Protein AF-A0A7V4UIW5-F1 (afdb_monomer_lite)

Sequence (138 aa):
MKSLQEVFDEIITHKTEKKHIQEEYRDALNNANEYQEICDQIKELREKKKQIEIMVKNQLGSRYEKLEELKLRLAELSQAQSDIAISDLTSGKTVMVKDNFDNLYEPKFVVKFKKTELRSQEEKPTAKKPVESIPVEE

Structure (mmCIF, N/CA/C/O backbone):
data_AF-A0A7V4UIW5-F1
#
_entry.id   AF-A0A7V4UIW5-F1
#
loop_
_atom_site.group_PDB
_atom_site.id
_atom_site.type_symbol
_atom_site.label_atom_id
_atom_site.label_alt_id
_atom_site.label_comp_id
_atom_site.label_asym_id
_atom_site.label_entity_id
_atom_site.label_seq_id
_atom_site.pdbx_PDB_ins_code
_atom_site.Cartn_x
_atom_site.Cartn_y
_atom_site.Cartn_z
_atom_site.occupancy
_atom_site.B_iso_or_equiv
_atom_site.auth_seq_id
_atom_site.auth_comp_id
_atom_site.auth_asym_id
_atom_site.auth_atom_id
_atom_site.pdbx_PDB_model_num
ATOM 1 N N . MET A 1 1 ? 26.244 -29.930 0.101 1.00 60.00 1 MET A N 1
ATOM 2 C CA . MET A 1 1 ? 25.852 -28.630 0.687 1.00 60.00 1 MET A CA 1
ATOM 3 C C . MET A 1 1 ? 26.628 -27.573 -0.069 1.00 60.00 1 MET A C 1
ATOM 5 O O . MET A 1 1 ? 27.833 -27.752 -0.182 1.00 60.00 1 MET A O 1
ATOM 9 N N . LYS A 1 2 ? 25.962 -26.571 -0.655 1.00 68.69 2 LYS A N 1
ATOM 10 C CA . LYS A 1 2 ? 26.662 -25.486 -1.362 1.00 68.69 2 LYS A CA 1
ATOM 11 C C . LYS A 1 2 ? 27.426 -24.636 -0.350 1.00 68.69 2 LYS A C 1
ATOM 13 O O . LYS A 1 2 ? 26.917 -24.421 0.755 1.00 68.69 2 LYS A O 1
ATOM 18 N N . SER A 1 3 ? 28.632 -24.199 -0.692 1.00 83.88 3 SER A N 1
ATOM 19 C CA . SER A 1 3 ? 29.395 -23.304 0.180 1.00 83.88 3 SER A CA 1
ATOM 20 C C . SER A 1 3 ? 28.736 -21.917 0.240 1.00 83.88 3 SER A C 1
ATOM 22 O O . SER A 1 3 ? 27.999 -21.520 -0.662 1.00 83.88 3 SER A O 1
ATOM 24 N N . LEU A 1 4 ? 28.972 -21.162 1.318 1.00 76.50 4 LEU A N 1
ATOM 25 C CA . LEU A 1 4 ? 28.410 -19.811 1.466 1.00 76.50 4 LEU A CA 1
ATOM 26 C C . LEU A 1 4 ? 28.840 -18.883 0.316 1.00 76.50 4 LEU A C 1
ATOM 28 O O . LEU A 1 4 ? 28.055 -18.046 -0.124 1.00 76.50 4 LEU A O 1
ATOM 32 N N . GLN A 1 5 ? 30.064 -19.072 -0.184 1.00 77.81 5 GLN A N 1
ATOM 33 C CA . GLN A 1 5 ? 30.603 -18.337 -1.324 1.00 77.81 5 GLN A CA 1
ATOM 34 C C . GLN A 1 5 ? 29.870 -18.702 -2.624 1.00 77.81 5 GLN A C 1
ATOM 36 O O . GLN A 1 5 ? 29.436 -17.805 -3.333 1.00 77.81 5 GLN A O 1
ATOM 41 N N . GLU A 1 6 ? 29.623 -19.992 -2.882 1.00 83.44 6 GLU A N 1
ATOM 42 C CA . GLU A 1 6 ? 28.844 -20.442 -4.049 1.00 83.44 6 GLU A CA 1
ATOM 43 C C . GLU A 1 6 ? 27.419 -19.874 -4.050 1.00 83.44 6 GLU A C 1
ATOM 45 O O . GLU A 1 6 ? 26.930 -19.432 -5.084 1.00 83.44 6 GLU A O 1
ATOM 50 N N . VAL A 1 7 ? 26.754 -19.829 -2.890 1.00 83.56 7 VAL A N 1
ATOM 51 C CA . VAL A 1 7 ? 25.411 -19.232 -2.775 1.00 83.56 7 VAL A CA 1
ATOM 52 C C . VAL A 1 7 ? 25.453 -17.722 -3.023 1.00 83.56 7 VAL A C 1
ATOM 54 O O . VAL A 1 7 ? 24.545 -17.167 -3.638 1.00 83.56 7 VAL A O 1
ATOM 57 N N . PHE A 1 8 ? 26.495 -17.037 -2.551 1.00 83.56 8 PHE A N 1
ATOM 58 C CA . PHE A 1 8 ? 26.666 -15.607 -2.789 1.00 83.56 8 PHE A CA 1
ATOM 59 C C . PHE A 1 8 ? 26.919 -15.299 -4.270 1.00 83.56 8 PHE A C 1
ATOM 61 O O . PHE A 1 8 ? 26.289 -14.392 -4.819 1.00 83.56 8 PHE A O 1
ATOM 68 N N . ASP A 1 9 ? 27.769 -16.090 -4.921 1.00 88.62 9 ASP A N 1
ATOM 69 C CA . ASP A 1 9 ? 28.068 -15.957 -6.344 1.00 88.62 9 ASP A CA 1
ATOM 70 C C . ASP A 1 9 ? 26.814 -16.254 -7.191 1.00 88.62 9 ASP A C 1
ATOM 72 O O . ASP A 1 9 ? 26.489 -15.472 -8.084 1.00 88.62 9 ASP A O 1
ATOM 76 N N . GLU A 1 10 ? 26.020 -17.273 -6.833 1.00 87.56 10 GLU A N 1
ATOM 77 C CA . GLU A 1 10 ? 24.708 -17.561 -7.446 1.00 87.56 10 GLU A CA 1
ATOM 78 C C . GLU A 1 10 ? 23.694 -16.417 -7.268 1.00 87.56 10 GLU A C 1
ATOM 80 O O . GLU A 1 10 ? 22.914 -16.094 -8.166 1.00 87.56 10 GLU A O 1
ATOM 85 N N . ILE A 1 11 ? 23.690 -15.752 -6.110 1.00 84.25 11 ILE A N 1
ATOM 86 C CA . ILE A 1 11 ? 22.829 -14.583 -5.886 1.00 84.25 11 ILE A CA 1
ATOM 87 C C . ILE A 1 11 ? 23.250 -13.417 -6.785 1.00 84.25 11 ILE A C 1
ATOM 89 O O . ILE A 1 11 ? 22.390 -12.664 -7.254 1.00 84.25 11 ILE A O 1
ATOM 93 N N . ILE A 1 12 ? 24.552 -13.223 -7.003 1.00 89.56 12 ILE A N 1
ATOM 94 C CA . ILE A 1 12 ? 25.054 -12.157 -7.872 1.00 89.56 12 ILE A CA 1
ATOM 95 C C . ILE A 1 12 ? 24.691 -12.447 -9.325 1.00 89.56 12 ILE A C 1
ATOM 97 O O . ILE A 1 12 ? 24.123 -11.563 -9.970 1.00 89.56 12 ILE A O 1
ATOM 101 N N . THR A 1 13 ? 24.942 -13.664 -9.812 1.00 89.94 13 THR A N 1
ATOM 102 C CA . THR A 1 13 ? 24.642 -14.051 -11.199 1.00 89.94 13 THR A CA 1
ATOM 103 C C . THR A 1 13 ? 23.151 -13.921 -11.503 1.00 89.94 13 THR A C 1
ATOM 105 O O . THR A 1 13 ? 22.769 -13.254 -12.467 1.00 89.94 13 THR A O 1
ATOM 108 N N . HIS A 1 14 ? 22.280 -14.409 -10.621 1.00 91.62 14 HIS A N 1
ATOM 109 C CA . HIS A 1 14 ? 20.837 -14.259 -10.810 1.00 91.62 14 HIS A CA 1
ATOM 110 C C . HIS A 1 14 ? 20.359 -12.808 -10.696 1.00 91.62 14 HIS A C 1
ATOM 112 O O . HIS A 1 14 ? 19.405 -12.410 -11.368 1.00 91.62 14 HIS A O 1
ATOM 118 N N . LYS A 1 15 ? 21.011 -11.967 -9.882 1.00 89.81 15 LYS A N 1
ATOM 119 C CA . LYS A 1 15 ? 20.709 -10.526 -9.856 1.00 89.81 15 LYS A CA 1
ATOM 120 C C . LYS A 1 15 ? 21.102 -9.836 -11.157 1.00 89.81 15 LYS A C 1
ATOM 122 O O . LYS A 1 15 ? 20.377 -8.935 -11.579 1.00 89.81 15 LYS A O 1
ATOM 127 N N . THR A 1 16 ? 22.225 -10.211 -11.764 1.00 91.00 16 THR A N 1
ATOM 128 C CA . THR A 1 16 ? 22.660 -9.645 -13.047 1.00 91.00 16 THR A CA 1
ATOM 129 C C . THR A 1 16 ? 21.763 -10.100 -14.190 1.00 91.00 16 THR A C 1
ATOM 131 O O . THR A 1 16 ? 21.283 -9.255 -14.938 1.00 91.00 16 THR A O 1
ATOM 134 N N . GLU A 1 17 ? 21.429 -11.391 -14.253 1.00 91.75 17 GLU A N 1
ATOM 135 C CA . GLU A 1 17 ? 20.495 -11.942 -15.245 1.00 91.75 17 GLU A CA 1
ATOM 136 C C . GLU A 1 17 ? 19.118 -11.287 -15.133 1.00 91.75 17 GLU A C 1
ATOM 138 O O . GLU A 1 17 ? 18.551 -10.835 -16.125 1.00 91.75 17 GLU A O 1
ATOM 143 N N . LYS A 1 18 ? 18.605 -11.134 -13.905 1.00 91.56 18 LYS A N 1
ATOM 144 C CA . LYS A 1 18 ? 17.346 -10.427 -13.662 1.00 91.56 18 LYS A CA 1
ATOM 145 C C . LYS A 1 18 ? 17.371 -9.005 -14.219 1.00 91.56 18 LYS A C 1
ATOM 147 O O . LYS A 1 18 ? 16.372 -8.574 -14.786 1.00 91.56 18 LYS A O 1
ATOM 152 N N . LYS A 1 19 ? 18.461 -8.258 -14.015 1.00 93.12 19 LYS A N 1
ATOM 153 C CA . LYS A 1 19 ? 18.572 -6.887 -14.533 1.00 93.12 19 LYS A CA 1
ATOM 154 C C . LYS A 1 19 ? 18.572 -6.871 -16.058 1.00 93.12 19 LYS A C 1
ATOM 156 O O . LYS A 1 19 ? 17.817 -6.095 -16.625 1.00 93.12 19 LYS A O 1
ATOM 161 N N . HIS A 1 20 ? 19.330 -7.766 -16.686 1.00 92.00 20 HIS A N 1
ATOM 162 C CA . HIS A 1 20 ? 19.387 -7.879 -18.142 1.00 92.00 20 HIS A CA 1
ATOM 163 C C . HIS A 1 20 ? 18.003 -8.156 -18.743 1.00 92.00 20 HIS A C 1
ATOM 165 O O . HIS A 1 20 ? 17.537 -7.417 -19.600 1.00 92.00 20 HIS A O 1
ATOM 171 N N . ILE A 1 21 ? 17.284 -9.143 -18.200 1.00 92.31 21 ILE A N 1
ATOM 172 C CA . ILE A 1 21 ? 15.920 -9.476 -18.642 1.00 92.31 21 ILE A CA 1
ATOM 173 C C . ILE A 1 21 ? 14.964 -8.292 -18.424 1.00 92.31 21 ILE A C 1
ATOM 175 O O . ILE A 1 21 ? 14.069 -8.047 -19.229 1.00 92.31 21 ILE A O 1
ATOM 179 N N . GLN A 1 22 ? 15.127 -7.536 -17.333 1.00 91.44 22 GLN A N 1
ATOM 180 C CA . GLN A 1 22 ? 14.317 -6.341 -17.081 1.00 91.44 22 GLN A CA 1
ATOM 181 C C . GLN A 1 22 ? 14.595 -5.209 -18.076 1.00 91.44 22 GLN A C 1
ATOM 183 O O . GLN A 1 22 ? 13.665 -4.474 -18.414 1.00 91.44 22 GLN A O 1
ATOM 188 N N . GLU A 1 23 ? 15.843 -5.052 -18.514 1.00 92.56 23 GLU A N 1
ATOM 189 C CA . GLU A 1 23 ? 16.248 -4.076 -19.529 1.00 92.56 23 GLU A CA 1
ATOM 190 C C . GLU A 1 23 ? 15.691 -4.468 -20.900 1.00 92.56 23 GLU A C 1
ATOM 192 O O . GLU A 1 23 ? 14.952 -3.683 -21.488 1.00 92.56 23 GLU A O 1
ATOM 197 N N . GLU A 1 24 ? 15.890 -5.716 -21.331 1.00 90.69 24 GLU A N 1
ATOM 198 C CA . GLU A 1 24 ? 15.314 -6.250 -22.573 1.00 90.69 24 GLU A CA 1
ATOM 199 C C . GLU A 1 24 ? 13.787 -6.119 -22.609 1.00 90.69 24 GLU A C 1
ATOM 201 O O . GLU A 1 24 ? 13.210 -5.691 -23.607 1.00 90.69 24 GLU A O 1
ATOM 206 N N . TYR A 1 25 ? 13.117 -6.453 -21.503 1.00 88.12 25 TYR A N 1
ATOM 207 C CA . TYR A 1 25 ? 11.669 -6.310 -21.383 1.00 88.12 25 TYR A CA 1
ATOM 208 C C . TYR A 1 25 ? 11.229 -4.847 -21.499 1.00 88.12 25 TYR A C 1
ATOM 210 O O . TYR A 1 25 ? 10.239 -4.550 -22.167 1.00 88.12 25 TYR A O 1
ATOM 218 N N . ARG A 1 26 ? 11.958 -3.915 -20.871 1.00 86.81 26 ARG A N 1
ATOM 219 C CA . ARG A 1 26 ? 11.667 -2.481 -20.979 1.00 86.81 26 ARG A CA 1
ATOM 220 C C . ARG A 1 26 ? 11.850 -1.992 -22.414 1.00 86.81 26 ARG A C 1
ATOM 222 O O . ARG A 1 26 ? 11.002 -1.246 -22.896 1.00 86.81 26 ARG A O 1
ATOM 229 N N . ASP A 1 27 ? 12.906 -2.418 -23.090 1.00 86.62 27 ASP A N 1
ATOM 230 C CA . ASP A 1 27 ? 13.177 -2.025 -24.471 1.00 86.62 27 ASP A CA 1
ATOM 231 C C . ASP A 1 27 ? 12.137 -2.611 -25.433 1.00 86.62 27 ASP A C 1
ATOM 233 O O . ASP A 1 27 ? 11.634 -1.905 -26.306 1.00 86.62 27 ASP A O 1
ATOM 237 N N . ALA A 1 28 ? 11.722 -3.864 -25.228 1.00 87.19 28 ALA A N 1
ATOM 238 C CA . ALA A 1 28 ? 10.629 -4.482 -25.974 1.00 87.19 28 ALA A CA 1
ATOM 239 C C . ALA A 1 28 ? 9.296 -3.738 -25.779 1.00 87.19 28 ALA A C 1
ATOM 241 O O . ALA A 1 28 ? 8.574 -3.517 -26.749 1.00 87.19 28 ALA A O 1
ATOM 242 N N . LEU A 1 29 ? 8.989 -3.305 -24.551 1.00 84.19 29 LEU A N 1
ATOM 243 C CA . LEU A 1 29 ? 7.812 -2.479 -24.271 1.00 84.19 29 LEU A CA 1
ATOM 244 C C . LEU A 1 29 ? 7.892 -1.105 -24.946 1.00 84.19 29 LEU A C 1
ATOM 246 O O . LEU A 1 29 ? 6.894 -0.642 -25.483 1.00 84.19 29 LEU A O 1
ATOM 250 N N . ASN A 1 30 ? 9.061 -0.463 -24.960 1.00 81.88 30 ASN A N 1
ATOM 251 C CA . ASN A 1 30 ? 9.242 0.834 -25.619 1.00 81.88 30 ASN A CA 1
ATOM 252 C C . ASN A 1 30 ? 9.116 0.742 -27.150 1.00 81.88 30 ASN A C 1
ATOM 254 O O . ASN A 1 30 ? 8.662 1.691 -27.783 1.00 81.88 30 ASN A O 1
ATOM 258 N N . ASN A 1 31 ? 9.502 -0.394 -27.738 1.00 82.44 31 ASN A N 1
ATOM 259 C CA . ASN A 1 31 ? 9.381 -0.662 -29.173 1.00 82.44 31 ASN A CA 1
ATOM 260 C C . ASN A 1 31 ? 7.980 -1.146 -29.589 1.00 82.44 31 ASN A C 1
ATOM 262 O O . ASN A 1 31 ? 7.682 -1.229 -30.781 1.00 82.44 31 ASN A O 1
ATOM 266 N N . ALA A 1 32 ? 7.111 -1.486 -28.635 1.00 84.31 32 ALA A N 1
ATOM 267 C CA . ALA A 1 32 ? 5.721 -1.807 -28.916 1.00 84.31 32 ALA A CA 1
ATOM 268 C C . ALA A 1 32 ? 4.942 -0.504 -29.155 1.00 84.31 32 ALA A C 1
ATOM 270 O O . ALA A 1 32 ? 4.682 0.252 -28.220 1.00 84.31 32 ALA A O 1
ATOM 271 N N . ASN A 1 33 ? 4.552 -0.260 -30.410 1.00 69.75 33 ASN A N 1
ATOM 272 C CA . ASN A 1 33 ? 3.917 0.988 -30.860 1.00 69.75 33 ASN A CA 1
ATOM 273 C C . ASN A 1 33 ? 2.727 1.440 -29.985 1.00 69.75 33 ASN A C 1
ATOM 275 O O . ASN A 1 33 ? 2.552 2.629 -29.750 1.00 69.75 33 ASN A O 1
ATOM 279 N N . GLU A 1 34 ? 1.943 0.499 -29.454 1.00 81.06 34 GLU A N 1
ATOM 280 C CA . GLU A 1 34 ? 0.742 0.795 -28.659 1.00 81.06 34 GLU A CA 1
ATOM 281 C C . GLU A 1 34 ? 1.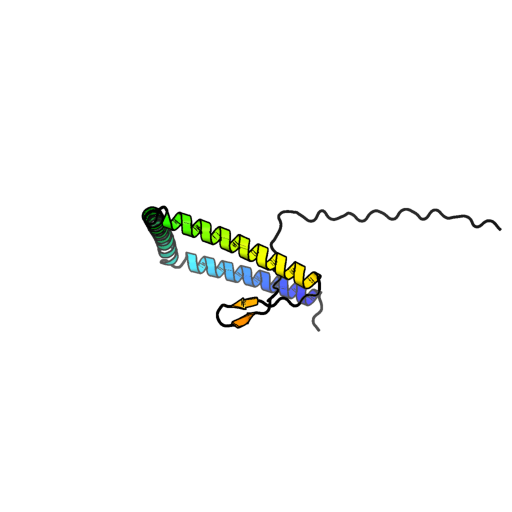029 1.025 -27.163 1.00 81.06 34 GLU A C 1
ATOM 283 O O . GLU A 1 34 ? 0.192 1.569 -26.444 1.00 81.06 34 GLU A O 1
ATOM 288 N N . TYR A 1 35 ? 2.198 0.626 -26.650 1.00 84.31 35 TYR A N 1
ATOM 289 C CA . TYR A 1 35 ? 2.470 0.669 -25.209 1.00 84.31 35 TYR A CA 1
ATOM 290 C C . TYR A 1 35 ? 2.537 2.101 -24.676 1.00 84.31 35 TYR A C 1
ATOM 292 O O . TYR A 1 35 ? 1.968 2.404 -23.622 1.00 84.31 35 TYR A O 1
ATOM 300 N N . GLN A 1 36 ? 3.206 2.991 -25.410 1.00 82.69 36 GLN A N 1
ATOM 301 C CA . GLN A 1 36 ? 3.323 4.394 -25.027 1.00 82.69 36 GLN A CA 1
ATOM 302 C C . GLN A 1 36 ? 1.960 5.099 -25.092 1.00 82.69 36 GLN A C 1
ATOM 304 O O . GLN A 1 36 ? 1.592 5.804 -24.153 1.00 82.69 36 GLN A O 1
ATOM 309 N N . GLU A 1 37 ? 1.172 4.828 -26.135 1.00 85.00 37 GLU A N 1
ATOM 310 C CA . GLU A 1 37 ? -0.182 5.369 -26.297 1.00 85.00 37 GLU A CA 1
ATOM 311 C C . GLU A 1 37 ? -1.112 4.915 -25.166 1.00 85.00 37 GLU A C 1
ATOM 313 O O . GLU A 1 37 ? -1.797 5.734 -24.553 1.00 85.00 37 GLU A O 1
ATOM 318 N N . ILE A 1 38 ? -1.086 3.627 -24.810 1.00 87.44 38 ILE A N 1
ATOM 319 C CA . ILE A 1 38 ? -1.848 3.089 -23.676 1.00 87.44 38 ILE A CA 1
ATOM 320 C C . ILE A 1 38 ? -1.373 3.716 -22.359 1.00 87.44 38 ILE A C 1
ATOM 322 O O . ILE A 1 38 ? -2.193 4.052 -21.502 1.00 87.44 38 ILE A O 1
ATOM 326 N N . CYS A 1 39 ? -0.065 3.910 -22.169 1.00 86.31 39 CYS A N 1
ATOM 327 C CA . CYS A 1 39 ? 0.461 4.568 -20.973 1.00 86.31 39 CYS A CA 1
ATOM 328 C C . CYS A 1 39 ? -0.044 6.009 -20.840 1.00 86.31 39 CYS A C 1
ATOM 330 O O . CYS A 1 39 ? -0.375 6.439 -19.730 1.00 86.31 39 CYS A O 1
ATOM 332 N N . ASP A 1 40 ? -0.130 6.744 -21.945 1.00 87.12 40 ASP A N 1
ATOM 333 C CA . ASP A 1 40 ? -0.633 8.115 -21.951 1.00 87.12 40 ASP A CA 1
ATOM 334 C C . ASP A 1 40 ? -2.158 8.159 -21.753 1.00 87.12 40 ASP A C 1
ATOM 336 O O . ASP A 1 40 ? -2.639 8.909 -20.900 1.00 87.12 40 ASP A O 1
ATOM 340 N N . GLN A 1 41 ? -2.913 7.244 -22.368 1.00 91.25 41 GLN A N 1
ATOM 341 C CA . GLN A 1 41 ? -4.340 7.054 -22.074 1.00 91.25 41 GLN A CA 1
ATOM 342 C C . GLN A 1 41 ? -4.584 6.718 -20.596 1.00 91.25 41 GLN A C 1
ATOM 344 O O . GLN A 1 41 ? -5.515 7.236 -19.980 1.00 91.25 41 GLN A O 1
ATOM 349 N N . ILE A 1 42 ? -3.737 5.890 -19.978 1.00 91.19 42 ILE A N 1
ATOM 350 C CA . ILE A 1 42 ? -3.823 5.584 -18.546 1.00 91.19 42 ILE A CA 1
ATOM 351 C C . ILE A 1 42 ? -3.603 6.843 -17.701 1.00 91.19 42 ILE A C 1
ATOM 353 O O . ILE A 1 42 ? -4.278 6.998 -16.680 1.00 91.19 42 ILE A O 1
ATOM 357 N N . LYS A 1 43 ? -2.686 7.742 -18.081 1.00 92.25 43 LYS A N 1
ATOM 358 C CA . LYS A 1 43 ? -2.494 9.017 -17.367 1.00 92.25 43 LYS A CA 1
ATOM 359 C C . LYS A 1 43 ? -3.760 9.867 -17.440 1.00 92.25 43 LYS A C 1
ATOM 361 O O . LYS A 1 43 ? -4.264 10.267 -16.392 1.00 92.25 43 LYS A O 1
ATOM 366 N N . GLU A 1 44 ? -4.331 10.037 -18.629 1.00 93.25 44 GLU A N 1
ATOM 367 C CA . GLU A 1 44 ? -5.586 10.777 -18.800 1.00 93.25 44 GLU A CA 1
ATOM 368 C C . GLU A 1 44 ? -6.744 10.146 -18.016 1.00 93.25 44 GLU A C 1
ATOM 370 O O . GLU A 1 44 ? -7.515 10.836 -17.348 1.00 93.25 44 GLU A O 1
ATOM 375 N N . LEU A 1 45 ? -6.869 8.817 -18.053 1.00 92.00 45 LEU A N 1
ATOM 376 C CA . LEU A 1 45 ? -7.896 8.088 -17.311 1.00 92.00 45 LEU A CA 1
ATOM 377 C C . LEU A 1 45 ? -7.708 8.225 -15.799 1.00 92.00 45 LEU A C 1
ATOM 379 O O . LEU A 1 45 ? -8.695 8.333 -15.073 1.00 92.00 45 LEU A O 1
ATOM 383 N N . ARG A 1 46 ? -6.466 8.258 -15.302 1.00 92.38 46 ARG A N 1
ATOM 384 C CA . ARG A 1 46 ? -6.174 8.515 -13.882 1.00 92.38 46 ARG A CA 1
ATOM 385 C C . ARG A 1 46 ? -6.558 9.931 -13.477 1.00 92.38 46 ARG A C 1
ATOM 387 O O . ARG A 1 46 ? -7.106 10.107 -12.390 1.00 92.38 46 ARG A O 1
ATOM 394 N N . GLU A 1 47 ? -6.309 10.920 -14.326 1.00 92.62 47 GLU A N 1
ATOM 395 C CA . GLU A 1 47 ? -6.733 12.299 -14.079 1.00 92.62 47 GLU A CA 1
ATOM 396 C C . GLU A 1 47 ? -8.256 12.423 -14.065 1.00 92.62 47 GLU A C 1
ATOM 398 O O . GLU A 1 47 ? -8.812 12.946 -13.098 1.00 92.62 47 GLU A O 1
ATOM 403 N N . LYS A 1 48 ? -8.944 11.845 -15.057 1.00 91.62 48 LYS A N 1
ATOM 404 C CA . LYS A 1 48 ? -10.415 11.779 -15.107 1.00 91.62 48 LYS A CA 1
ATOM 405 C C . LYS A 1 48 ? -10.984 11.065 -13.881 1.00 91.62 48 LYS A C 1
ATOM 407 O O . LYS A 1 48 ? -11.897 11.574 -13.235 1.00 91.62 48 LYS A O 1
ATOM 412 N N . LYS A 1 49 ? -10.404 9.925 -13.493 1.00 91.56 49 LYS A N 1
ATOM 413 C CA . LYS A 1 49 ? -10.772 9.198 -12.270 1.00 91.56 49 LYS A CA 1
ATOM 414 C C . LYS A 1 49 ? -10.620 10.087 -11.037 1.00 91.56 49 LYS A C 1
ATOM 416 O O . LYS A 1 49 ? -11.544 10.169 -10.235 1.00 91.56 49 LYS A O 1
ATOM 421 N N . LYS A 1 50 ? -9.490 10.785 -10.898 1.00 93.69 50 LYS A N 1
ATOM 422 C CA . LYS A 1 50 ? -9.237 11.695 -9.774 1.00 93.69 50 LYS A CA 1
ATOM 423 C C . LYS A 1 50 ? -10.249 12.841 -9.738 1.00 93.69 50 LYS A C 1
ATOM 425 O O . LYS A 1 50 ? -10.727 13.185 -8.661 1.00 93.69 50 LYS A O 1
ATOM 430 N N . GLN A 1 51 ? -10.600 13.413 -10.889 1.00 92.62 51 GLN A N 1
ATOM 431 C CA . GLN A 1 51 ? -11.625 14.456 -10.986 1.00 92.62 51 GLN A CA 1
ATOM 432 C C . GLN A 1 51 ? -12.994 13.945 -10.525 1.00 92.62 51 GLN A C 1
ATOM 434 O O . GLN A 1 51 ? -13.643 14.605 -9.717 1.00 92.62 51 GLN A O 1
ATOM 439 N N . ILE A 1 52 ? -13.401 12.750 -10.966 1.00 90.56 52 ILE A N 1
ATOM 440 C CA . ILE A 1 52 ? -14.657 12.116 -10.540 1.00 90.56 52 ILE A CA 1
ATOM 441 C C . ILE A 1 52 ? -14.635 11.837 -9.034 1.00 90.56 52 ILE A C 1
ATOM 443 O O . ILE A 1 52 ? -15.595 12.155 -8.339 1.00 90.56 52 ILE A O 1
ATOM 447 N N . GLU A 1 53 ? -13.539 11.297 -8.499 1.00 88.25 53 GLU A N 1
ATOM 448 C CA . GLU A 1 53 ? -13.398 11.049 -7.062 1.00 88.25 53 GLU A CA 1
ATOM 449 C C . GLU A 1 53 ? -13.491 12.341 -6.247 1.00 88.25 53 GLU A C 1
ATOM 451 O O . GLU A 1 53 ? -14.184 12.367 -5.236 1.00 88.25 53 GLU A O 1
ATOM 456 N N . ILE A 1 54 ? -12.839 13.424 -6.680 1.00 90.38 54 ILE A N 1
ATOM 457 C CA . ILE A 1 54 ? -12.937 14.732 -6.016 1.00 90.38 54 ILE A CA 1
ATOM 458 C C . ILE A 1 54 ? -14.369 15.267 -6.098 1.00 90.38 54 ILE A C 1
ATOM 460 O O . ILE A 1 54 ? -14.905 15.726 -5.094 1.00 90.38 54 ILE A O 1
ATOM 464 N N . MET A 1 55 ? -15.015 15.164 -7.261 1.00 91.62 55 MET A N 1
ATOM 465 C CA . MET A 1 55 ? -16.405 15.582 -7.437 1.00 91.62 55 MET A CA 1
ATOM 466 C C . MET A 1 55 ? -17.336 14.826 -6.483 1.00 91.62 55 MET A C 1
ATOM 468 O O . MET A 1 55 ? -18.135 15.453 -5.793 1.00 91.62 55 MET A O 1
ATOM 472 N N . VAL A 1 56 ? -17.208 13.500 -6.391 1.00 89.38 56 VAL A N 1
ATOM 473 C CA . VAL A 1 56 ? -18.023 12.664 -5.498 1.00 89.38 56 VAL A CA 1
ATOM 474 C C . VAL A 1 56 ? -17.726 12.976 -4.030 1.00 89.38 56 VAL A C 1
ATOM 476 O O . VAL A 1 56 ? -18.654 13.092 -3.234 1.00 89.38 56 VAL A O 1
ATOM 479 N N . LYS A 1 57 ? -16.457 13.187 -3.657 1.00 88.44 57 LYS A N 1
ATOM 480 C CA . LYS A 1 57 ? -16.090 13.638 -2.303 1.00 88.44 57 LYS A CA 1
ATOM 481 C C . LYS A 1 57 ? -16.772 14.958 -1.950 1.00 88.44 57 LYS A C 1
ATOM 483 O O . LYS A 1 57 ? -17.377 15.061 -0.887 1.00 88.44 57 LYS A O 1
ATOM 488 N N . ASN A 1 58 ? -16.744 15.923 -2.868 1.00 87.31 58 ASN A N 1
ATOM 489 C CA . ASN A 1 58 ? -17.385 17.223 -2.686 1.00 87.31 58 ASN A CA 1
ATOM 490 C C . ASN A 1 58 ? -18.917 17.107 -2.618 1.00 87.31 58 ASN A C 1
ATOM 492 O O . ASN A 1 58 ? -19.539 17.792 -1.814 1.00 87.31 58 ASN A O 1
ATOM 496 N N . GLN A 1 59 ? -19.526 16.216 -3.409 1.00 88.75 59 GLN A N 1
ATOM 497 C CA . GLN A 1 59 ? -20.968 15.932 -3.363 1.00 88.75 59 GLN A CA 1
ATOM 498 C C . GLN A 1 59 ? -21.398 15.293 -2.038 1.00 88.75 59 GLN A C 1
ATOM 500 O O . GLN A 1 59 ? -22.472 15.602 -1.527 1.00 88.75 59 GLN A O 1
ATOM 505 N N . LEU A 1 60 ? -20.579 14.399 -1.476 1.00 86.31 60 LEU A N 1
ATOM 506 C CA . LEU A 1 60 ? -20.853 13.793 -0.172 1.00 86.31 60 LEU A CA 1
ATOM 507 C C . LEU A 1 60 ? -20.633 14.780 0.985 1.00 86.31 60 LEU A C 1
ATOM 509 O O . LEU A 1 60 ? -21.266 14.614 2.031 1.00 86.31 60 LEU A O 1
ATOM 513 N N . GLY A 1 61 ? -19.752 15.773 0.818 1.00 89.31 61 GLY A N 1
ATOM 514 C CA . GLY A 1 61 ? -19.509 16.852 1.777 1.00 89.31 61 GLY A CA 1
ATOM 515 C C . GLY A 1 61 ? -19.283 16.333 3.200 1.00 89.31 61 GLY A C 1
ATOM 516 O O . GLY A 1 61 ? -18.393 15.517 3.447 1.00 89.31 61 GLY A O 1
ATOM 517 N N . SER A 1 62 ? -20.160 16.728 4.125 1.00 86.12 62 SER A N 1
ATOM 518 C CA . SER A 1 62 ? -20.097 16.345 5.546 1.00 86.12 62 SER A CA 1
ATOM 519 C C . SER A 1 62 ? -20.186 14.835 5.798 1.00 86.12 62 SER A C 1
ATOM 521 O O . SER A 1 62 ? -19.688 14.331 6.804 1.00 86.12 62 SER A O 1
ATOM 523 N N . ARG A 1 63 ? -20.793 14.062 4.887 1.00 87.00 63 ARG A N 1
ATOM 524 C CA . ARG A 1 63 ? -20.832 12.596 4.995 1.00 87.00 63 ARG A CA 1
ATOM 525 C C . ARG A 1 63 ? -19.473 11.970 4.683 1.00 87.00 63 ARG A C 1
ATOM 527 O O . ARG A 1 63 ? -19.150 10.930 5.252 1.00 87.00 63 ARG A O 1
ATOM 534 N N . TYR A 1 64 ? -18.687 12.591 3.802 1.00 88.25 64 TYR A N 1
ATOM 535 C CA . TYR A 1 64 ? -17.321 12.155 3.520 1.00 88.25 64 TYR A CA 1
ATOM 536 C C . TYR A 1 64 ? -16.375 12.511 4.674 1.00 88.25 64 TYR A C 1
ATOM 538 O O . TYR A 1 64 ? -15.553 11.687 5.059 1.00 88.25 64 TYR A O 1
ATOM 546 N N . GLU A 1 65 ? -16.548 13.680 5.293 1.00 86.94 65 GLU A N 1
ATOM 547 C CA . GLU A 1 65 ? -15.796 14.068 6.496 1.00 86.94 65 GLU A CA 1
ATOM 548 C C . GLU A 1 65 ? -16.015 13.077 7.646 1.00 86.94 65 GLU A C 1
ATOM 550 O O . GLU A 1 65 ? -15.048 12.565 8.205 1.00 86.94 65 GLU A O 1
ATOM 555 N N . LYS A 1 66 ? -17.273 12.699 7.916 1.00 91.31 66 LYS A N 1
ATOM 556 C CA . LYS A 1 66 ? -17.597 11.640 8.890 1.00 91.31 66 LYS A CA 1
ATOM 557 C C . LYS A 1 66 ? -16.937 10.304 8.558 1.00 91.31 66 LYS A C 1
ATOM 559 O O . LYS A 1 66 ? -16.571 9.554 9.454 1.00 91.31 66 LYS A O 1
ATOM 564 N N . LEU A 1 67 ? -16.802 9.971 7.276 1.00 88.94 67 LEU A N 1
ATOM 565 C CA . LEU A 1 67 ? -16.132 8.743 6.856 1.00 88.94 67 LEU A CA 1
ATOM 566 C C . LEU A 1 67 ? -14.629 8.793 7.161 1.00 88.94 67 LEU A C 1
ATOM 568 O O . LEU A 1 67 ? -14.076 7.791 7.610 1.00 88.94 67 LEU A O 1
ATOM 572 N N . GLU A 1 68 ? -13.969 9.930 6.939 1.00 87.94 68 GLU A N 1
ATOM 573 C CA . GLU A 1 68 ? -12.554 10.100 7.295 1.00 87.94 68 GLU A CA 1
ATOM 574 C C . GLU A 1 68 ? -12.347 10.112 8.817 1.00 87.94 68 GLU A C 1
ATOM 576 O O . GLU A 1 68 ? -11.424 9.462 9.309 1.00 87.94 68 GLU A O 1
ATOM 581 N N . GLU A 1 69 ? -13.251 10.736 9.574 1.00 92.25 69 GLU A N 1
ATOM 582 C CA . GLU A 1 69 ? -13.258 10.673 11.040 1.00 92.25 69 GLU A CA 1
ATOM 583 C C . GLU A 1 69 ? -13.397 9.227 11.540 1.00 92.25 69 GLU A C 1
ATOM 585 O O . GLU A 1 69 ? -12.612 8.776 12.373 1.00 92.25 69 GLU A O 1
ATOM 590 N N . LEU A 1 70 ? -14.337 8.457 10.979 1.00 91.94 70 LEU A N 1
ATOM 591 C CA . LEU A 1 70 ? -14.517 7.045 11.323 1.00 91.94 70 LEU A CA 1
ATOM 592 C C . LEU A 1 70 ? -13.282 6.206 10.992 1.00 91.94 70 LEU A C 1
ATOM 594 O O . LEU A 1 70 ? -12.913 5.340 11.780 1.00 91.94 70 LEU A O 1
ATOM 598 N N . LYS A 1 71 ? -12.618 6.450 9.857 1.00 90.81 71 LYS A N 1
ATOM 599 C CA . LYS A 1 71 ? -11.367 5.754 9.513 1.00 90.81 71 LYS A CA 1
ATOM 600 C C . LYS A 1 71 ? -10.266 6.041 10.523 1.00 90.81 71 LYS A C 1
ATOM 602 O O . LYS A 1 71 ? -9.595 5.109 10.960 1.00 90.81 71 LYS A O 1
ATOM 607 N N . LEU A 1 72 ? -10.082 7.311 10.878 1.00 91.31 72 LEU A N 1
ATOM 608 C CA . LEU A 1 72 ? -9.085 7.719 11.860 1.00 91.31 72 LEU A CA 1
ATOM 609 C C . LEU A 1 72 ? -9.394 7.076 13.211 1.00 91.31 72 LEU A C 1
ATOM 611 O O . LEU A 1 72 ? -8.527 6.432 13.799 1.00 91.31 72 LEU A O 1
ATOM 615 N N . ARG A 1 73 ? -10.656 7.130 13.641 1.00 90.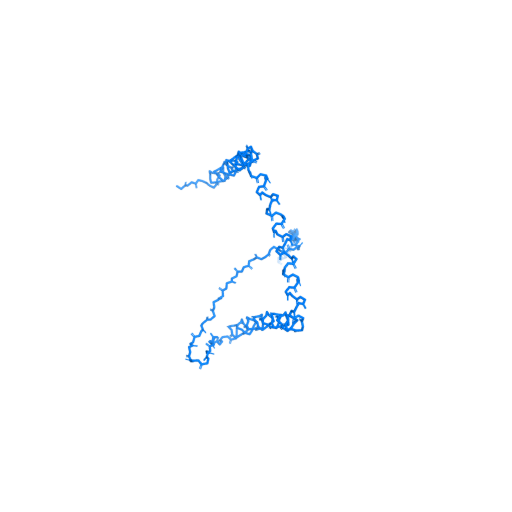88 73 ARG A N 1
ATOM 616 C CA . ARG A 1 73 ? -11.086 6.524 14.898 1.00 90.88 73 ARG A CA 1
ATOM 617 C C . ARG A 1 73 ? -10.904 5.008 14.914 1.00 90.88 73 ARG A C 1
ATOM 619 O O . ARG A 1 73 ? -10.479 4.459 15.924 1.00 90.88 73 ARG A O 1
ATOM 626 N N . LEU A 1 74 ? -11.188 4.320 13.810 1.00 90.62 74 LEU A N 1
ATOM 627 C CA . LEU A 1 74 ? -10.950 2.880 13.682 1.00 90.62 74 LEU A CA 1
ATOM 628 C C . LEU A 1 74 ? -9.459 2.538 13.745 1.00 90.62 74 LEU A C 1
ATOM 630 O O . LEU A 1 74 ? -9.098 1.539 14.363 1.00 90.62 74 LEU A O 1
ATOM 634 N N . ALA A 1 75 ? -8.595 3.355 13.140 1.00 89.19 75 ALA A N 1
ATOM 635 C CA . ALA A 1 75 ? -7.151 3.161 13.219 1.00 89.19 75 ALA A CA 1
ATOM 636 C C . ALA A 1 75 ? -6.642 3.329 14.660 1.00 89.19 75 ALA A C 1
ATOM 638 O O . ALA A 1 75 ? -5.910 2.470 15.149 1.00 89.19 75 ALA A O 1
ATOM 639 N N . GLU A 1 76 ? -7.094 4.372 15.361 1.00 91.38 76 GLU A N 1
ATOM 640 C CA . GLU A 1 76 ? -6.797 4.581 16.784 1.00 91.38 76 GLU A CA 1
ATOM 641 C C . GLU A 1 76 ? -7.283 3.416 17.650 1.00 91.38 76 GLU A C 1
ATOM 643 O O . GLU A 1 76 ? -6.536 2.910 18.484 1.00 91.38 76 GLU A O 1
ATOM 648 N N . LEU A 1 77 ? -8.523 2.961 17.444 1.00 90.25 77 LEU A N 1
ATOM 649 C CA . LEU A 1 77 ? -9.095 1.842 18.191 1.00 90.25 77 LEU A CA 1
ATOM 650 C C . LEU A 1 77 ? -8.362 0.531 17.904 1.00 90.25 77 LEU A C 1
ATOM 652 O O . LEU A 1 77 ? -8.148 -0.248 18.824 1.00 90.25 77 LEU A O 1
ATOM 656 N N . SER A 1 78 ? -7.941 0.290 16.661 1.00 87.19 78 SER A N 1
ATOM 657 C CA . SER A 1 78 ? -7.160 -0.897 16.296 1.00 87.19 78 SER A CA 1
ATOM 658 C C . SER A 1 78 ? -5.768 -0.885 16.930 1.00 87.19 78 SER A C 1
ATOM 660 O O . SER A 1 78 ? -5.287 -1.927 17.388 1.00 87.19 78 SER A O 1
ATOM 662 N N . GLN A 1 79 ? -5.134 0.287 17.004 1.00 86.69 79 GLN A N 1
ATOM 663 C CA . GLN A 1 79 ? -3.874 0.448 17.718 1.00 86.69 79 GLN A CA 1
ATOM 664 C C . GLN A 1 79 ? -4.070 0.213 19.220 1.00 86.69 79 GLN A C 1
ATOM 666 O O . GLN A 1 79 ? -3.396 -0.639 19.788 1.00 86.69 79 GLN A O 1
ATOM 671 N N . ALA A 1 80 ? -5.057 0.870 19.835 1.00 89.06 80 ALA A N 1
ATOM 672 C CA . ALA A 1 80 ? -5.377 0.685 21.248 1.00 89.06 80 ALA A CA 1
ATOM 673 C C . ALA A 1 80 ? -5.728 -0.776 21.577 1.00 89.06 80 ALA A C 1
ATOM 675 O O . ALA A 1 80 ? -5.273 -1.306 22.585 1.00 89.06 80 ALA A O 1
ATOM 676 N N . GLN A 1 81 ? -6.484 -1.458 20.712 1.00 86.19 81 GLN A N 1
ATOM 677 C CA . GLN A 1 81 ? -6.791 -2.884 20.845 1.00 86.19 81 GLN A CA 1
ATOM 678 C C . GLN A 1 81 ? -5.516 -3.731 20.840 1.00 86.19 81 GLN A C 1
ATOM 680 O O . GLN A 1 81 ? -5.397 -4.661 21.635 1.00 86.19 81 GLN A O 1
ATOM 685 N N . SER A 1 82 ? -4.565 -3.414 19.959 1.00 85.94 82 SER A N 1
ATOM 686 C CA . SER A 1 82 ? -3.279 -4.111 19.891 1.00 85.94 82 SER A CA 1
ATOM 687 C C . SER A 1 82 ? -2.452 -3.872 21.155 1.00 85.94 82 SER A C 1
ATOM 689 O O . SER A 1 82 ? -1.919 -4.827 21.715 1.00 85.94 82 SER A O 1
ATOM 691 N N . ASP A 1 83 ? -2.399 -2.633 21.646 1.00 85.94 83 ASP A N 1
ATOM 692 C CA . ASP A 1 83 ? -1.670 -2.270 22.865 1.00 85.94 83 ASP A CA 1
ATOM 693 C C . ASP A 1 83 ? -2.268 -2.954 24.106 1.00 85.94 83 ASP A C 1
ATOM 695 O O . ASP A 1 83 ? -1.533 -3.508 24.924 1.00 85.94 83 ASP A O 1
ATOM 699 N N . ILE A 1 84 ? -3.602 -2.992 24.214 1.00 85.56 84 ILE A N 1
ATOM 700 C CA . ILE A 1 84 ? -4.320 -3.710 25.279 1.00 85.56 84 ILE A CA 1
ATOM 701 C C . ILE A 1 84 ? -4.035 -5.213 25.193 1.00 85.56 84 ILE A C 1
ATOM 703 O O . ILE A 1 84 ? -3.680 -5.823 26.198 1.00 85.56 84 ILE A O 1
ATOM 707 N N . ALA A 1 85 ? -4.122 -5.806 23.999 1.00 83.50 85 ALA A N 1
ATOM 708 C CA . ALA A 1 85 ? -3.838 -7.225 23.793 1.00 83.50 85 ALA A CA 1
ATOM 709 C C . ALA A 1 85 ? -2.389 -7.586 24.156 1.00 83.50 85 ALA A C 1
ATOM 711 O O . ALA A 1 85 ? -2.146 -8.622 24.771 1.00 83.50 85 ALA A O 1
ATOM 712 N N . ILE A 1 86 ? -1.420 -6.733 23.816 1.00 84.75 86 ILE A N 1
ATOM 713 C CA . ILE A 1 86 ? -0.021 -6.923 24.212 1.00 84.75 86 ILE A CA 1
ATOM 714 C C . ILE A 1 86 ? 0.121 -6.785 25.734 1.00 84.75 86 ILE A C 1
ATOM 716 O O . ILE A 1 86 ? 0.765 -7.626 26.356 1.00 84.75 86 ILE A O 1
ATOM 720 N N . SER A 1 87 ? -0.502 -5.778 26.353 1.00 84.62 87 SER A N 1
ATOM 721 C CA . SER A 1 87 ? -0.453 -5.570 27.806 1.00 84.62 87 SER A CA 1
ATOM 722 C C . SER A 1 87 ? -1.037 -6.755 28.585 1.00 84.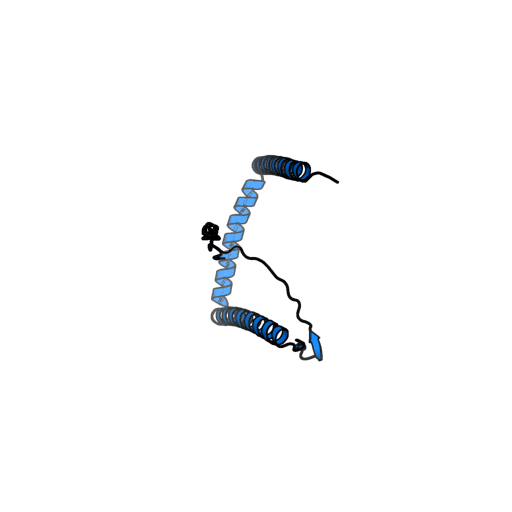62 87 SER A C 1
ATOM 724 O O . SER A 1 87 ? -0.396 -7.268 29.507 1.00 84.62 87 SER A O 1
ATOM 726 N N . ASP A 1 88 ? -2.202 -7.257 28.181 1.00 82.12 88 ASP A N 1
ATOM 727 C CA . ASP A 1 88 ? -2.837 -8.417 28.807 1.00 82.12 88 ASP A CA 1
ATOM 728 C C . ASP A 1 88 ? -2.027 -9.704 28.582 1.00 82.12 88 ASP A C 1
ATOM 730 O O . ASP A 1 88 ? -1.861 -10.480 29.527 1.00 82.12 88 ASP A O 1
ATOM 734 N N . LEU A 1 89 ? -1.425 -9.883 27.397 1.00 82.06 89 LEU A N 1
ATOM 735 C CA . LEU A 1 89 ? -0.486 -10.979 27.139 1.00 82.06 89 LEU A CA 1
ATOM 736 C C . LEU A 1 89 ? 0.734 -10.903 28.072 1.00 82.06 89 LEU A C 1
ATOM 738 O O . LEU A 1 89 ? 1.099 -11.904 28.684 1.00 82.06 89 LEU A O 1
ATOM 742 N N . THR A 1 90 ? 1.348 -9.722 28.227 1.00 83.88 90 THR A N 1
ATOM 743 C CA . THR A 1 90 ? 2.499 -9.531 29.134 1.00 83.88 90 THR A CA 1
ATOM 744 C C . THR A 1 90 ? 2.135 -9.710 30.608 1.00 83.88 90 THR A C 1
ATOM 746 O O . THR A 1 90 ? 2.975 -10.128 31.399 1.00 83.88 90 THR A O 1
ATOM 749 N N . SER A 1 91 ? 0.877 -9.454 30.971 1.00 83.31 91 SER A N 1
ATOM 750 C CA . SER A 1 91 ? 0.343 -9.649 32.324 1.00 83.31 91 SER A CA 1
ATOM 751 C C . SER A 1 91 ? -0.064 -11.102 32.609 1.00 83.31 91 SER A C 1
ATOM 753 O O . SER A 1 91 ? -0.546 -11.396 33.702 1.00 83.31 91 SER A O 1
ATOM 755 N N . GLY A 1 92 ? 0.093 -12.012 31.639 1.00 78.00 92 GLY A N 1
ATOM 756 C CA . GLY A 1 92 ? -0.245 -13.429 31.777 1.00 78.00 92 GLY A CA 1
ATOM 757 C C . GLY A 1 92 ? -1.738 -13.751 31.651 1.00 78.00 92 GLY A C 1
ATOM 758 O O . GLY A 1 92 ? -2.156 -14.836 32.052 1.00 78.00 92 GLY A O 1
ATOM 759 N N . LYS A 1 93 ? -2.560 -12.838 31.114 1.00 76.31 93 LYS A N 1
ATOM 760 C CA . LYS A 1 93 ? -3.993 -13.075 30.885 1.00 76.31 93 LYS A CA 1
ATOM 761 C C . LYS A 1 93 ? -4.240 -13.661 29.495 1.00 76.31 93 LYS A C 1
ATOM 763 O O . LYS A 1 93 ? -3.559 -13.332 28.527 1.00 76.31 93 LYS A O 1
ATOM 768 N N . THR A 1 94 ? -5.272 -14.494 29.380 1.00 72.88 94 THR A N 1
ATOM 769 C CA . THR A 1 94 ? -5.750 -14.996 28.087 1.00 72.88 94 THR A CA 1
ATOM 770 C C . THR A 1 94 ? -6.488 -13.885 27.342 1.00 72.88 94 THR A C 1
ATOM 772 O O . THR A 1 94 ? -7.536 -13.420 27.787 1.00 72.88 94 THR A O 1
ATOM 775 N N . VAL A 1 95 ? -5.954 -13.464 26.198 1.00 72.12 95 VAL A N 1
ATOM 776 C CA . VAL A 1 95 ? -6.580 -12.454 25.339 1.00 72.12 95 VAL A CA 1
ATOM 777 C C . VAL A 1 95 ? -7.588 -13.157 24.430 1.00 72.12 95 VAL A C 1
ATOM 779 O O . VAL A 1 95 ? -7.196 -13.872 23.515 1.00 72.12 95 VAL A O 1
ATOM 782 N N . MET A 1 96 ? -8.880 -12.981 24.703 1.00 74.62 96 MET A N 1
ATOM 783 C CA . MET A 1 96 ? -9.989 -13.537 23.918 1.00 74.62 96 MET A CA 1
ATOM 784 C C . MET A 1 96 ? -11.036 -12.447 23.714 1.00 74.62 96 MET A C 1
ATOM 786 O O . MET A 1 96 ? -11.427 -11.784 24.675 1.00 74.62 96 MET A O 1
ATOM 790 N N . VAL A 1 97 ? -11.505 -12.266 22.479 1.00 76.94 97 VAL A N 1
ATOM 791 C CA . VAL A 1 97 ? -12.574 -11.305 22.162 1.00 76.94 97 VAL A CA 1
ATOM 792 C C . VAL A 1 97 ? -13.806 -12.062 21.681 1.00 76.94 97 VAL A C 1
ATOM 794 O O . VAL A 1 97 ? -13.688 -13.006 20.904 1.00 76.94 97 VAL A O 1
ATOM 797 N N . LYS A 1 98 ? -14.988 -11.658 22.149 1.00 79.62 98 LYS A N 1
ATOM 798 C CA . LYS A 1 98 ? -16.283 -12.184 21.700 1.00 79.62 98 LYS A CA 1
ATOM 799 C C . LYS A 1 98 ? -16.983 -11.165 20.807 1.00 79.62 98 LYS A C 1
ATOM 801 O O . LYS A 1 98 ? -16.969 -9.977 21.120 1.00 79.62 98 LYS A O 1
ATOM 806 N N . ASP A 1 99 ? -17.600 -11.628 19.726 1.00 78.38 99 ASP A N 1
ATOM 807 C CA . ASP A 1 99 ? -18.515 -10.818 18.905 1.00 78.38 99 ASP A CA 1
ATOM 808 C C . ASP A 1 99 ? -19.960 -10.902 19.442 1.00 78.38 99 ASP A C 1
ATOM 810 O O . ASP A 1 99 ? -20.268 -11.710 20.318 1.00 78.38 99 ASP A O 1
ATOM 814 N N . ASN A 1 100 ? -20.873 -10.104 18.889 1.00 76.50 100 ASN A N 1
ATOM 815 C CA . ASN A 1 100 ? -22.299 -10.057 19.228 1.00 76.50 100 ASN A CA 1
ATOM 816 C C . ASN A 1 100 ? -23.032 -11.405 19.056 1.00 76.50 100 ASN A C 1
ATOM 818 O O . ASN A 1 100 ? -24.144 -11.566 19.552 1.00 76.50 100 ASN A O 1
ATOM 822 N N . PHE A 1 101 ? -22.416 -12.366 18.363 1.00 72.00 101 PHE A N 1
ATOM 823 C CA . PHE A 1 101 ? -22.915 -13.729 18.146 1.00 72.00 101 PHE A CA 1
ATOM 824 C C . PHE A 1 101 ? -22.147 -14.793 18.952 1.00 72.00 101 PHE A C 1
ATOM 826 O O . PHE A 1 101 ? -22.213 -15.973 18.626 1.00 72.00 101 PHE A O 1
ATOM 833 N N . ASP A 1 102 ? -21.397 -14.377 19.979 1.00 73.56 102 ASP A N 1
ATOM 834 C CA . ASP A 1 102 ? -20.643 -15.237 20.908 1.00 73.56 102 ASP A CA 1
ATOM 835 C C . ASP A 1 102 ? -19.517 -16.072 20.256 1.00 73.56 102 ASP A C 1
ATOM 837 O O . ASP A 1 102 ? -18.984 -17.014 20.845 1.00 73.56 102 ASP A O 1
ATOM 841 N N . ASN A 1 103 ? -19.097 -15.690 19.045 1.00 76.19 103 ASN A N 1
ATOM 842 C CA . ASN A 1 103 ? -17.918 -16.250 18.387 1.00 76.19 103 ASN A CA 1
ATOM 843 C C . ASN A 1 103 ? -16.641 -15.730 19.059 1.00 76.19 103 ASN A C 1
ATOM 845 O O . ASN A 1 103 ? -16.471 -14.518 19.218 1.00 76.19 103 ASN A O 1
ATOM 849 N N . LEU A 1 104 ? -15.747 -16.650 19.425 1.00 77.12 104 LEU A N 1
ATOM 850 C CA . LEU A 1 104 ? -14.467 -16.363 20.069 1.00 77.12 104 LEU A CA 1
ATOM 851 C C . LEU A 1 104 ? -13.380 -16.084 19.027 1.00 77.12 104 LEU A C 1
ATOM 853 O O . LEU A 1 104 ? -13.184 -16.861 18.094 1.00 77.12 104 LEU A O 1
ATOM 857 N N . TYR A 1 105 ? -12.650 -14.994 19.227 1.00 79.00 105 TYR A N 1
ATOM 858 C CA . TYR A 1 105 ? -11.515 -14.588 18.412 1.00 79.00 105 TYR A CA 1
ATOM 859 C C . TYR A 1 105 ? -10.234 -14.641 19.237 1.00 79.00 105 TYR A C 1
ATOM 861 O O . TYR A 1 105 ? -10.145 -14.042 20.313 1.00 79.00 105 TYR A O 1
ATOM 869 N N . GLU A 1 106 ? -9.233 -15.317 18.681 1.00 77.44 106 GLU A N 1
ATOM 870 C CA . GLU A 1 106 ? -7.872 -15.358 19.205 1.00 77.44 106 GLU A CA 1
ATOM 871 C C . GLU A 1 106 ? -7.002 -14.280 18.535 1.00 77.44 106 GLU A C 1
ATOM 873 O O . GLU A 1 106 ? -7.149 -14.008 17.334 1.00 77.44 106 GLU A O 1
ATOM 878 N N . PRO A 1 107 ? -6.071 -13.650 19.271 1.00 78.81 107 PRO A N 1
ATOM 879 C CA . PRO A 1 107 ? -5.167 -12.663 18.705 1.00 78.81 107 PRO A CA 1
ATOM 880 C C . PRO A 1 107 ? -4.149 -13.327 17.771 1.00 78.81 107 PRO A C 1
ATOM 882 O O . PRO A 1 107 ? -3.434 -14.256 18.143 1.00 78.81 107 PRO A O 1
ATOM 885 N N . LYS A 1 108 ? -4.013 -12.789 16.556 1.00 78.19 108 LYS A N 1
ATOM 886 C CA . LYS A 1 108 ? -2.944 -13.169 15.626 1.00 78.19 108 LYS A CA 1
ATOM 887 C C . LYS A 1 108 ? -1.853 -12.104 15.614 1.00 78.19 108 LYS A C 1
ATOM 889 O O . LYS A 1 108 ? -1.996 -11.067 14.969 1.00 78.19 108 LYS A O 1
ATOM 894 N N . PHE A 1 109 ? -0.737 -12.379 16.280 1.00 76.69 109 PHE A N 1
ATOM 895 C CA . PHE A 1 109 ? 0.416 -11.481 16.293 1.00 76.69 109 PHE A CA 1
ATOM 896 C C . PHE A 1 109 ? 1.231 -11.624 15.001 1.00 76.69 109 PHE A C 1
ATOM 898 O O . PHE A 1 109 ? 1.703 -12.708 14.662 1.00 76.69 109 PHE A O 1
ATOM 905 N N . VAL A 1 110 ? 1.402 -10.525 14.262 1.00 78.12 110 VAL A N 1
ATOM 906 C CA . VAL A 1 110 ? 2.243 -10.474 13.058 1.00 78.12 110 VAL A CA 1
ATOM 907 C C . VAL A 1 110 ? 3.219 -9.315 13.192 1.00 78.12 110 VAL A C 1
ATOM 909 O O . VAL A 1 110 ? 2.815 -8.155 13.192 1.00 78.12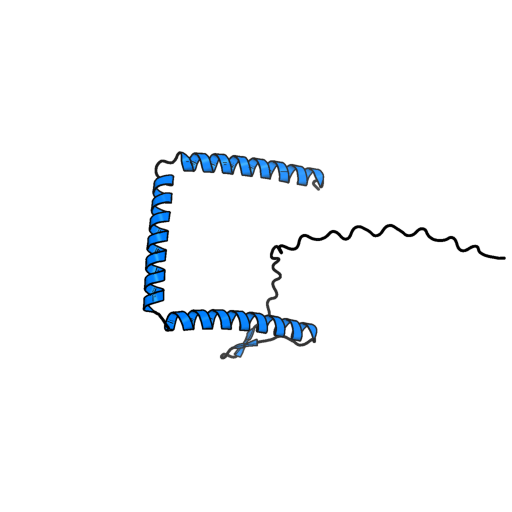 110 VAL A O 1
ATOM 912 N N . VAL A 1 111 ? 4.512 -9.626 13.256 1.00 77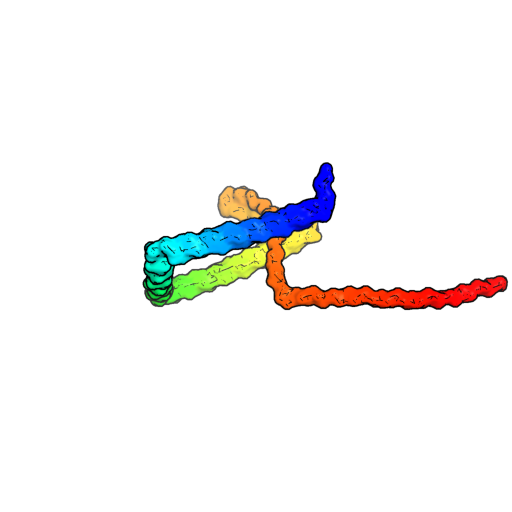.00 111 VAL A N 1
ATOM 913 C CA . VAL A 1 111 ? 5.572 -8.614 13.289 1.00 77.00 111 VAL A CA 1
ATOM 914 C C . VAL A 1 111 ? 5.929 -8.224 11.859 1.00 77.00 111 VAL A C 1
ATOM 916 O O . VAL A 1 111 ? 6.308 -9.068 11.046 1.00 77.00 111 VAL A O 1
ATOM 919 N N . LYS A 1 112 ? 5.809 -6.935 11.539 1.00 76.25 112 LYS A N 1
ATOM 920 C CA . LYS A 1 112 ? 6.238 -6.366 10.257 1.00 76.25 112 LYS A CA 1
ATOM 921 C C . LYS A 1 112 ? 7.244 -5.260 10.525 1.00 76.25 112 LYS A C 1
ATOM 923 O O . LYS A 1 112 ? 6.958 -4.328 11.269 1.00 76.25 112 LYS A O 1
ATOM 928 N N . PHE A 1 113 ? 8.404 -5.347 9.890 1.00 77.25 113 PHE A N 1
ATOM 929 C CA . PHE A 1 113 ? 9.436 -4.326 10.004 1.00 77.25 113 PHE A CA 1
ATOM 930 C C . PHE A 1 113 ? 9.204 -3.236 8.961 1.00 77.25 113 PHE A C 1
ATOM 932 O O . PHE A 1 113 ? 9.100 -3.515 7.765 1.00 77.25 113 PHE A O 1
ATOM 939 N N . LYS A 1 114 ? 9.137 -1.983 9.414 1.00 78.44 114 LYS A N 1
ATOM 940 C CA . LYS A 1 114 ? 9.187 -0.806 8.546 1.00 78.44 114 LYS A CA 1
ATOM 941 C C . LYS A 1 114 ? 10.586 -0.211 8.634 1.00 78.44 114 LYS A C 1
ATOM 943 O O . LYS A 1 114 ? 11.173 -0.152 9.709 1.00 78.44 114 LYS A O 1
ATOM 948 N N . LYS A 1 115 ? 11.120 0.229 7.497 1.00 71.12 115 LYS A N 1
ATOM 949 C CA . LYS A 1 115 ? 12.392 0.948 7.452 1.00 71.12 115 LYS A CA 1
ATOM 950 C C . LYS A 1 115 ? 12.228 2.290 8.173 1.00 71.12 115 LYS A C 1
ATOM 952 O O . LYS A 1 115 ? 11.425 3.116 7.744 1.00 71.12 115 LYS A O 1
ATOM 957 N N . THR A 1 116 ? 12.967 2.477 9.258 1.00 72.50 116 THR A N 1
ATOM 958 C CA . THR A 1 116 ? 13.066 3.752 9.979 1.00 72.50 116 THR A CA 1
ATOM 959 C C . THR A 1 116 ? 14.136 4.629 9.319 1.00 72.50 116 THR A C 1
ATOM 961 O O . THR A 1 116 ? 15.102 4.110 8.761 1.00 72.50 116 THR A O 1
ATOM 964 N N . GLU A 1 117 ? 13.981 5.956 9.364 1.00 67.56 117 GLU A N 1
ATOM 965 C CA . GLU A 1 117 ? 14.989 6.908 8.849 1.00 67.56 117 GLU A CA 1
ATOM 966 C C . GLU A 1 117 ? 16.188 7.105 9.794 1.00 67.56 117 GLU A C 1
ATOM 968 O O . GLU A 1 117 ? 17.194 7.714 9.432 1.00 67.56 117 GLU A O 1
ATOM 973 N N . LEU A 1 118 ? 16.114 6.536 10.997 1.00 63.31 118 LEU A N 1
ATOM 974 C CA . LEU A 1 118 ? 17.227 6.438 11.929 1.00 63.31 118 LEU A CA 1
ATOM 975 C C . LEU A 1 118 ? 18.237 5.431 11.367 1.00 63.31 118 LEU A C 1
ATOM 977 O O . LEU A 1 118 ? 18.015 4.220 11.399 1.00 63.31 118 LEU A O 1
ATOM 981 N N . ARG A 1 119 ? 19.351 5.939 10.828 1.00 56.00 119 ARG A N 1
ATOM 982 C CA . ARG A 1 119 ? 20.549 5.122 10.609 1.00 56.00 119 ARG A CA 1
ATOM 983 C C . ARG A 1 119 ? 20.988 4.588 11.966 1.00 56.00 119 ARG A C 1
ATOM 985 O O . ARG A 1 119 ? 21.112 5.374 12.904 1.00 56.00 119 ARG A O 1
ATOM 992 N N . SER A 1 120 ? 21.242 3.285 12.051 1.00 55.91 120 SER A N 1
ATOM 993 C CA . SER A 1 120 ? 21.975 2.703 13.170 1.00 55.91 120 SER A CA 1
ATOM 994 C C . SER A 1 120 ? 23.261 3.505 13.334 1.00 55.91 120 SER A C 1
ATOM 996 O O . SER A 1 120 ? 24.138 3.458 12.472 1.00 55.91 120 SER A O 1
ATOM 998 N N . GLN A 1 121 ? 23.346 4.312 14.389 1.00 45.66 121 GLN A N 1
ATOM 999 C CA . GLN A 1 121 ? 24.643 4.757 14.859 1.00 45.66 121 GLN A CA 1
ATOM 1000 C C . GLN A 1 121 ? 25.285 3.485 15.393 1.00 45.66 121 GLN A C 1
ATOM 1002 O O . GLN A 1 121 ? 24.847 2.946 16.404 1.00 45.66 121 GLN A O 1
ATOM 1007 N N . GLU A 1 122 ? 26.221 2.928 14.631 1.00 43.06 122 GLU A N 1
ATOM 1008 C CA . GLU A 1 122 ? 27.085 1.869 15.124 1.00 43.06 122 GLU A CA 1
ATOM 1009 C C . GLU A 1 122 ? 27.725 2.382 16.417 1.00 43.06 122 GLU A C 1
ATOM 1011 O O . GLU A 1 122 ? 28.510 3.336 16.402 1.00 43.06 122 GLU A O 1
ATOM 1016 N N . GLU A 1 123 ? 27.354 1.784 17.550 1.00 41.69 123 GLU A N 1
ATOM 1017 C CA . GLU A 1 123 ? 28.156 1.865 18.759 1.00 41.69 123 GLU A CA 1
ATOM 1018 C C . GLU A 1 123 ? 29.542 1.332 18.391 1.00 41.69 123 GLU A C 1
ATOM 1020 O O . GLU A 1 123 ? 29.747 0.133 18.193 1.00 41.69 123 GLU A O 1
ATOM 1025 N N . LYS A 1 124 ? 30.504 2.246 18.228 1.00 35.91 124 LYS A N 1
ATOM 1026 C CA . LYS A 1 124 ? 31.914 1.880 18.136 1.00 35.91 124 LYS A CA 1
ATOM 1027 C C . LYS A 1 124 ? 32.252 1.039 19.371 1.00 35.91 124 LYS A C 1
ATOM 1029 O O . LYS A 1 124 ? 31.920 1.467 20.478 1.00 35.91 124 LYS A O 1
ATOM 1034 N N . PRO A 1 125 ? 32.940 -0.104 19.218 1.00 39.44 125 PRO A N 1
ATOM 1035 C CA . PRO A 1 125 ? 33.351 -0.908 20.354 1.00 39.44 125 PRO A CA 1
ATOM 1036 C C . PRO A 1 125 ? 34.281 -0.057 21.217 1.00 39.44 125 PRO A C 1
ATOM 1038 O O . PRO A 1 125 ? 35.349 0.373 20.773 1.00 39.44 125 PRO A O 1
ATOM 1041 N N . THR A 1 126 ? 33.854 0.230 22.443 1.00 42.03 126 THR A N 1
ATOM 1042 C CA . THR A 1 126 ? 34.679 0.873 23.459 1.00 42.03 126 THR A CA 1
ATOM 1043 C C . THR A 1 126 ? 35.923 0.019 23.649 1.00 42.03 126 THR A C 1
ATOM 1045 O O . THR A 1 126 ? 35.858 -1.147 24.039 1.00 42.03 126 THR A O 1
ATOM 1048 N N . ALA A 1 127 ? 37.066 0.602 23.293 1.00 42.97 127 ALA A N 1
ATOM 1049 C CA . ALA A 1 127 ? 38.374 -0.003 23.428 1.00 42.97 127 ALA A CA 1
ATOM 1050 C C . ALA A 1 127 ? 38.549 -0.586 24.837 1.00 42.97 127 ALA A C 1
ATOM 1052 O O . ALA A 1 127 ? 38.278 0.080 25.839 1.00 42.97 127 ALA A O 1
ATOM 1053 N N . LYS A 1 128 ? 39.008 -1.841 24.888 1.00 45.81 128 LYS A N 1
ATOM 1054 C CA . LYS A 1 128 ? 39.471 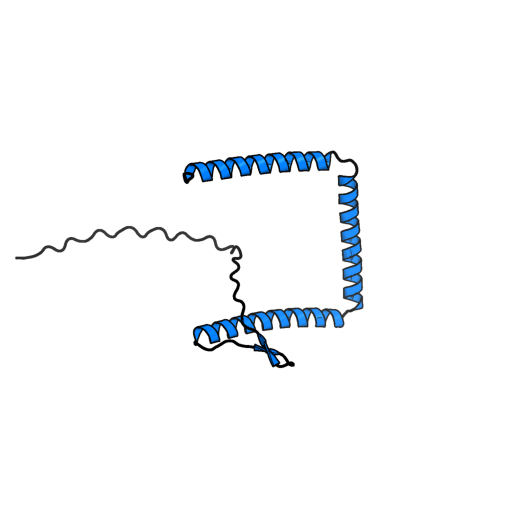-2.522 26.099 1.00 45.81 128 LYS A CA 1
ATOM 1055 C C . LYS A 1 128 ? 40.350 -1.562 26.907 1.00 45.81 128 LYS A C 1
ATOM 1057 O O . LYS A 1 128 ? 41.410 -1.160 26.430 1.00 45.81 128 LYS A O 1
ATOM 1062 N N . LYS A 1 129 ? 39.926 -1.214 28.125 1.00 40.22 129 LYS A N 1
ATOM 1063 C CA . LYS A 1 129 ? 40.843 -0.646 29.118 1.00 40.22 129 LYS A CA 1
ATOM 1064 C C . LYS A 1 129 ? 41.928 -1.698 29.400 1.00 40.22 129 LYS A C 1
ATOM 1066 O O . LYS A 1 129 ? 41.570 -2.869 29.557 1.00 40.22 129 LYS A O 1
ATOM 1071 N N . PRO A 1 130 ? 43.221 -1.334 29.436 1.00 40.84 130 PRO A N 1
ATOM 1072 C CA . PRO A 1 130 ? 44.259 -2.247 29.888 1.00 40.84 130 PRO A CA 1
ATOM 1073 C C . PRO A 1 130 ? 43.958 -2.645 31.332 1.00 40.84 130 PRO A C 1
ATOM 1075 O O . PRO A 1 130 ? 43.624 -1.793 32.154 1.00 40.84 130 PRO A O 1
ATOM 1078 N N . VAL A 1 131 ? 44.035 -3.942 31.616 1.00 50.03 131 VAL A N 1
ATOM 1079 C CA . VAL A 1 131 ? 43.985 -4.474 32.977 1.00 50.03 131 VAL A CA 1
ATOM 1080 C C . VAL A 1 131 ? 45.221 -3.943 33.699 1.00 50.03 131 VAL A C 1
ATOM 1082 O O . VAL A 1 131 ? 46.339 -4.318 33.352 1.00 50.03 131 VAL A O 1
ATOM 1085 N N . GLU A 1 132 ? 45.025 -3.041 34.659 1.00 44.59 132 GLU A N 1
ATOM 1086 C CA . GLU A 1 132 ? 46.048 -2.717 35.648 1.00 44.59 132 GLU A CA 1
ATOM 1087 C C . GLU A 1 132 ? 46.363 -3.997 36.424 1.00 44.59 132 GLU A C 1
ATOM 1089 O O . GLU A 1 132 ? 45.516 -4.581 37.100 1.00 44.59 132 GLU A O 1
ATOM 1094 N N . SER A 1 133 ? 47.594 -4.462 36.250 1.00 45.12 133 SER A N 1
ATOM 1095 C CA . SER A 1 133 ? 48.225 -5.503 37.041 1.00 45.12 133 SER A CA 1
ATOM 1096 C C . SER A 1 133 ? 48.228 -5.091 38.511 1.00 45.12 133 SER A C 1
ATOM 1098 O O . SER A 1 133 ? 48.954 -4.175 38.895 1.00 45.12 133 SER A O 1
ATOM 1100 N N . ILE A 1 134 ? 47.430 -5.780 39.323 1.00 50.81 134 ILE A N 1
ATOM 1101 C CA . ILE A 1 134 ? 47.536 -5.738 40.782 1.00 50.81 134 ILE A CA 1
ATOM 1102 C C . ILE A 1 134 ? 48.790 -6.546 41.157 1.00 50.81 134 ILE A C 1
ATOM 1104 O O . ILE A 1 134 ? 48.855 -7.726 40.796 1.00 50.81 134 ILE A O 1
ATOM 1108 N N . PRO A 1 135 ? 49.793 -5.963 41.835 1.00 47.69 135 PRO A N 1
ATOM 1109 C CA . PRO A 1 135 ? 50.884 -6.741 42.398 1.00 47.69 135 PRO A CA 1
ATOM 1110 C C . PRO A 1 135 ? 50.366 -7.502 43.625 1.00 47.69 135 PRO A C 1
ATOM 1112 O O . PRO A 1 135 ? 49.725 -6.930 44.505 1.00 47.69 135 PRO A O 1
ATOM 1115 N N . VAL A 1 136 ? 50.617 -8.809 43.650 1.00 46.50 136 VAL A N 1
ATOM 1116 C CA . VAL A 1 136 ? 50.429 -9.659 44.828 1.00 46.50 136 VAL A CA 1
ATOM 1117 C C . VAL A 1 136 ? 51.643 -9.427 45.727 1.00 46.50 136 VAL A C 1
ATOM 1119 O O . VAL A 1 136 ? 52.755 -9.763 45.325 1.00 46.50 136 VAL A O 1
ATOM 1122 N N . GLU A 1 137 ? 51.443 -8.805 46.888 1.00 46.75 137 GLU A N 1
ATOM 1123 C CA . GLU A 1 137 ? 52.436 -8.815 47.970 1.00 46.75 137 GLU A CA 1
ATOM 1124 C C . GLU A 1 137 ? 52.374 -10.162 48.713 1.00 46.75 137 GLU A C 1
ATOM 1126 O O . GLU A 1 137 ? 51.293 -10.740 48.867 1.00 46.75 137 GLU A O 1
ATOM 1131 N N . GLU A 1 138 ? 53.562 -10.654 49.083 1.00 43.41 138 GLU A N 1
ATOM 1132 C CA . GLU A 1 138 ? 53.854 -11.902 49.813 1.00 43.41 138 GLU A CA 1
ATOM 1133 C C . GLU A 1 138 ? 53.302 -11.942 51.246 1.00 43.41 138 GLU A C 1
ATOM 1135 O O . GLU A 1 138 ? 53.276 -10.885 51.920 1.00 43.41 138 GLU A O 1
#

Foldseek 3Di:
DDDPVRVVVVVVVVVVVVVVVVVVVVVVLVPPPCNVVVVVVVVVVVVVVVVVVVVVCVVCPVVNVVVVVVVVVVVVVVVVLVVVQVVCVVVVHQDWDQDPVRDIDHDDDDDDDDDDPDDPPPPDPDDDDPPDDDDDDD

Secondary structure (DSSP, 8-state):
---HHHHHHHHHHHHHHHHHHHHHHHHHHHHSHHHHHHHHHHHHHHHHHHHHHHHHHHHHTHHHHHHHHHHHHHHHHHHHHHHHHHHHHHTT----EE-TT--EE-------PPPPS---------------------

Radius of gyration: 29.49 Å; chains: 1; bounding box: 77×46×81 Å

pLDDT: mean 78.85, std 15.44, range [35.91, 93.69]